Protein AF-A0A838UU01-F1 (afdb_monomer_lite)

Structure (mmCIF, N/CA/C/O backbone):
data_AF-A0A838UU01-F1
#
_entry.id   AF-A0A838UU01-F1
#
loop_
_atom_site.group_PDB
_atom_site.id
_atom_site.type_symbol
_atom_site.label_atom_id
_atom_site.label_alt_id
_atom_site.label_comp_id
_atom_site.label_asym_id
_atom_site.label_entity_id
_atom_site.label_seq_id
_atom_site.pdbx_PDB_ins_code
_atom_site.Cartn_x
_atom_site.Cartn_y
_atom_site.Cartn_z
_atom_site.occupancy
_atom_site.B_iso_or_equiv
_atom_site.auth_seq_id
_atom_site.auth_comp_id
_atom_site.auth_asym_id
_atom_site.auth_atom_id
_atom_site.pdbx_PDB_model_num
ATOM 1 N N . MET A 1 1 ? 5.032 12.481 -23.067 1.00 37.09 1 MET A N 1
ATOM 2 C CA . MET A 1 1 ? 4.346 11.188 -22.897 1.00 37.09 1 MET A CA 1
ATOM 3 C C . MET A 1 1 ? 4.390 10.869 -21.422 1.00 37.09 1 MET A C 1
ATOM 5 O O . MET A 1 1 ? 5.479 10.794 -20.872 1.00 37.09 1 MET A O 1
ATOM 9 N N . ASP A 1 2 ? 3.233 10.834 -20.772 1.00 38.28 2 ASP A N 1
ATOM 10 C CA . ASP A 1 2 ? 3.115 10.474 -19.360 1.00 38.28 2 ASP A CA 1
ATOM 11 C C . ASP A 1 2 ? 3.131 8.938 -19.258 1.00 38.28 2 ASP A C 1
ATOM 13 O O . ASP A 1 2 ? 2.092 8.289 -19.289 1.00 38.28 2 ASP A O 1
ATOM 17 N N . GLU A 1 3 ? 4.331 8.346 -19.239 1.00 42.81 3 GLU A N 1
ATOM 18 C CA . GLU A 1 3 ? 4.592 6.890 -19.178 1.00 42.81 3 GLU A CA 1
ATOM 19 C C . GLU A 1 3 ? 4.202 6.245 -17.830 1.00 42.81 3 GLU A C 1
ATOM 21 O O . GLU A 1 3 ? 4.681 5.170 -17.479 1.00 42.81 3 GLU A O 1
ATOM 26 N N . THR A 1 4 ? 3.371 6.894 -17.015 1.00 52.62 4 THR A N 1
ATOM 27 C CA . THR A 1 4 ? 3.077 6.420 -15.655 1.00 52.62 4 THR A CA 1
ATOM 28 C C . THR A 1 4 ? 1.813 5.568 -15.537 1.00 52.62 4 THR A C 1
ATOM 30 O O . THR A 1 4 ? 1.623 4.945 -14.494 1.00 52.62 4 THR A O 1
ATOM 33 N N . HIS A 1 5 ? 0.975 5.497 -16.579 1.00 47.62 5 HIS A N 1
ATOM 34 C CA . HIS A 1 5 ? -0.333 4.828 -16.508 1.00 47.62 5 HIS A CA 1
ATOM 35 C C . HIS A 1 5 ? -0.350 3.358 -16.972 1.00 47.62 5 HIS A C 1
ATOM 37 O O . HIS A 1 5 ? -1.234 2.627 -16.540 1.00 47.62 5 HIS A O 1
ATOM 43 N N . ASP A 1 6 ? 0.645 2.897 -17.741 1.00 57.03 6 ASP A N 1
ATOM 44 C CA . ASP A 1 6 ? 0.684 1.531 -18.304 1.00 57.03 6 ASP A CA 1
ATOM 45 C C . ASP A 1 6 ? 1.889 0.705 -17.818 1.00 57.03 6 ASP A C 1
ATOM 47 O O . ASP A 1 6 ? 2.398 -0.156 -18.533 1.00 57.03 6 ASP A O 1
ATOM 51 N N . ASP A 1 7 ? 2.380 0.942 -16.598 1.00 74.62 7 ASP A N 1
ATOM 52 C CA . ASP A 1 7 ? 3.367 0.034 -16.008 1.00 74.62 7 ASP A CA 1
ATOM 53 C C . ASP A 1 7 ? 2.644 -1.197 -15.413 1.00 74.62 7 ASP A C 1
ATOM 55 O O . ASP A 1 7 ? 2.033 -1.092 -14.343 1.00 74.62 7 ASP A O 1
ATOM 59 N N . PRO A 1 8 ? 2.716 -2.393 -16.033 1.00 80.94 8 PRO A N 1
ATOM 60 C CA . PRO A 1 8 ? 2.038 -3.587 -15.522 1.00 80.94 8 PRO A CA 1
ATOM 61 C C . PRO A 1 8 ? 2.523 -3.983 -14.120 1.00 80.94 8 PRO A C 1
ATOM 63 O O . PRO A 1 8 ? 1.798 -4.629 -13.359 1.00 80.94 8 PRO A O 1
ATOM 66 N N . THR A 1 9 ? 3.735 -3.573 -13.737 1.00 86.62 9 THR A N 1
ATOM 67 C CA . THR A 1 9 ? 4.258 -3.820 -12.395 1.00 86.62 9 THR A CA 1
ATOM 68 C C . THR A 1 9 ? 3.601 -2.922 -11.349 1.00 86.62 9 THR A C 1
ATOM 70 O O . THR A 1 9 ? 3.427 -3.363 -10.213 1.00 86.62 9 THR A O 1
ATOM 73 N N . TYR A 1 10 ? 3.148 -1.718 -11.722 1.00 90.00 10 TYR A N 1
ATOM 74 C CA . TYR A 1 10 ? 2.362 -0.849 -10.844 1.00 90.00 10 TYR A CA 1
ATOM 75 C C . TYR A 1 10 ? 1.056 -1.523 -10.436 1.00 90.00 10 TYR A C 1
ATOM 77 O O . TYR A 1 10 ? 0.797 -1.687 -9.240 1.00 90.00 10 TYR A O 1
ATOM 85 N N . GLN A 1 11 ? 0.266 -1.967 -11.418 1.00 90.88 11 GLN A N 1
ATOM 86 C CA . GLN A 1 11 ? -1.035 -2.578 -11.153 1.00 90.88 11 GL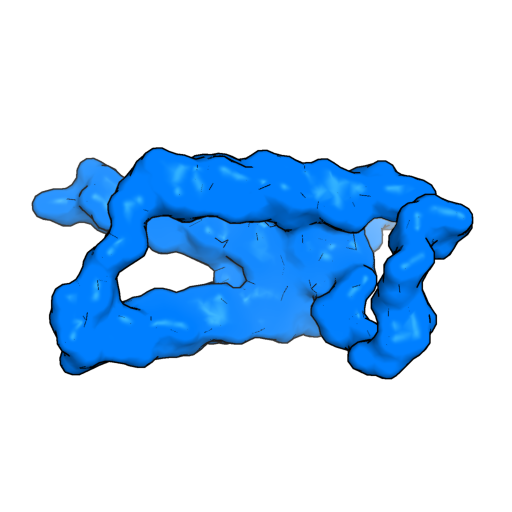N A CA 1
ATOM 87 C C . GLN A 1 11 ? -0.880 -3.842 -10.301 1.00 90.88 11 GLN A C 1
ATOM 89 O O . GLN A 1 11 ? -1.561 -4.012 -9.291 1.00 90.88 11 GLN A O 1
ATOM 94 N N . ALA A 1 12 ? 0.102 -4.682 -10.631 1.00 90.62 12 ALA A N 1
ATOM 95 C CA . ALA A 1 12 ? 0.360 -5.901 -9.879 1.00 90.62 12 ALA A CA 1
ATOM 96 C C . ALA A 1 12 ? 0.796 -5.620 -8.419 1.00 90.62 12 ALA A C 1
ATOM 98 O O . ALA A 1 12 ? 0.407 -6.350 -7.497 1.00 90.62 12 ALA A O 1
ATOM 99 N N . GLY A 1 13 ? 1.547 -4.536 -8.180 1.00 90.75 13 GLY A N 1
ATOM 100 C CA . GLY A 1 13 ? 1.923 -4.087 -6.837 1.00 90.75 13 GLY A CA 1
ATOM 101 C C . GLY A 1 13 ? 0.727 -3.566 -6.037 1.00 90.75 13 GLY A C 1
ATOM 102 O O . GLY A 1 13 ? 0.578 -3.893 -4.854 1.00 90.75 13 GLY A O 1
ATOM 103 N N . TYR A 1 14 ? -0.153 -2.806 -6.691 1.00 94.00 14 TYR A N 1
ATOM 104 C CA . TYR A 1 14 ? -1.399 -2.309 -6.108 1.00 94.00 14 TYR A CA 1
ATOM 105 C C . TYR A 1 14 ? -2.320 -3.463 -5.683 1.00 94.00 14 TYR A C 1
ATOM 107 O O . TYR A 1 14 ? -2.680 -3.576 -4.505 1.00 94.00 14 TYR A O 1
ATOM 115 N N . ASP A 1 15 ? -2.624 -4.375 -6.610 1.00 93.62 15 ASP A N 1
ATOM 116 C CA . ASP A 1 15 ? -3.534 -5.504 -6.385 1.00 93.62 15 ASP A CA 1
ATOM 117 C C . ASP A 1 15 ? -3.034 -6.432 -5.279 1.00 93.62 15 ASP A C 1
ATOM 119 O O . ASP A 1 15 ? -3.810 -6.921 -4.452 1.00 93.62 15 ASP A O 1
ATOM 123 N N . THR A 1 16 ? -1.716 -6.631 -5.205 1.00 92.62 16 THR A N 1
ATOM 124 C CA . THR A 1 16 ? -1.096 -7.438 -4.152 1.00 92.62 16 THR A CA 1
ATOM 125 C C . THR A 1 16 ? -1.400 -6.880 -2.763 1.00 92.62 16 THR A C 1
ATOM 127 O O . THR A 1 16 ? -1.820 -7.634 -1.882 1.00 92.62 16 THR A O 1
ATOM 130 N N . MET A 1 17 ? -1.232 -5.571 -2.554 1.00 93.25 17 MET A N 1
ATOM 131 C CA . MET A 1 17 ? -1.483 -4.951 -1.249 1.00 93.25 17 MET A CA 1
ATOM 132 C C . MET A 1 17 ? -2.970 -4.927 -0.900 1.00 93.25 17 MET A C 1
ATOM 134 O O . MET A 1 17 ? -3.324 -5.217 0.243 1.00 93.25 17 MET A O 1
ATOM 138 N N . MET A 1 18 ? -3.842 -4.659 -1.875 1.00 94.31 18 MET A N 1
ATOM 139 C CA . MET A 1 18 ? -5.291 -4.697 -1.666 1.00 94.31 18 MET A CA 1
ATOM 140 C C . MET A 1 18 ? -5.773 -6.102 -1.286 1.00 94.31 18 MET A C 1
ATOM 142 O O . MET A 1 18 ? -6.551 -6.254 -0.343 1.00 94.31 18 MET A O 1
ATOM 146 N N . ARG A 1 19 ? -5.258 -7.148 -1.947 1.00 94.31 19 ARG A N 1
ATOM 147 C CA . ARG A 1 19 ? -5.579 -8.545 -1.619 1.00 94.31 19 ARG A CA 1
ATOM 148 C C . ARG A 1 19 ? -5.096 -8.937 -0.223 1.00 94.31 19 ARG A C 1
ATOM 150 O O . ARG A 1 19 ? -5.840 -9.579 0.517 1.00 94.31 19 ARG A O 1
ATOM 157 N N . LEU A 1 20 ? -3.874 -8.548 0.149 1.00 91.00 20 LEU A N 1
ATOM 158 C CA . LEU A 1 20 ? -3.334 -8.800 1.489 1.00 91.00 20 LEU A CA 1
ATOM 159 C C . LEU A 1 20 ? -4.151 -8.088 2.569 1.00 91.00 20 LEU A C 1
ATOM 161 O O . LEU A 1 20 ? -4.437 -8.684 3.605 1.00 91.00 20 LEU A O 1
ATOM 165 N N . HIS A 1 21 ? -4.568 -6.847 2.320 1.00 92.62 21 HIS A N 1
ATOM 166 C CA . HIS A 1 21 ? -5.420 -6.109 3.246 1.00 92.62 21 HIS A CA 1
ATOM 167 C C . HIS A 1 21 ? -6.800 -6.760 3.396 1.00 92.62 21 HIS A C 1
ATOM 169 O O . HIS A 1 21 ? -7.265 -6.946 4.516 1.00 92.62 21 HIS A O 1
ATOM 175 N N . ALA A 1 22 ? -7.424 -7.191 2.297 1.00 92.62 22 ALA A N 1
ATOM 176 C CA . ALA A 1 22 ? -8.695 -7.908 2.349 1.00 92.62 22 ALA A CA 1
ATOM 177 C C . ALA A 1 22 ? -8.595 -9.230 3.139 1.00 92.62 22 ALA A C 1
ATOM 179 O O . ALA A 1 22 ? -9.490 -9.555 3.918 1.00 92.62 22 ALA A O 1
ATOM 180 N N . GLU A 1 23 ? -7.506 -9.989 2.975 1.00 94.06 23 GLU A N 1
ATOM 181 C CA . GLU A 1 23 ? -7.232 -11.183 3.791 1.00 94.06 23 GLU A CA 1
ATOM 182 C C . GLU A 1 23 ? -7.018 -10.822 5.268 1.00 94.06 23 GLU A C 1
ATOM 184 O O . GLU A 1 23 ? -7.581 -11.482 6.139 1.00 94.06 23 GLU A O 1
ATOM 189 N N . ALA A 1 24 ? -6.257 -9.763 5.563 1.00 90.44 24 ALA A N 1
ATOM 190 C CA . ALA A 1 24 ? -6.028 -9.298 6.930 1.00 90.44 24 ALA A CA 1
ATOM 191 C C . ALA A 1 24 ? -7.347 -8.930 7.625 1.00 90.44 24 ALA A C 1
ATOM 193 O O . ALA A 1 24 ? -7.607 -9.409 8.727 1.00 90.44 24 ALA A O 1
ATOM 194 N N . LEU A 1 25 ? -8.224 -8.183 6.946 1.00 90.69 25 LEU A N 1
ATOM 195 C CA . LEU A 1 25 ? -9.555 -7.851 7.456 1.00 90.69 25 LEU A CA 1
ATOM 196 C C . LEU A 1 25 ? -10.401 -9.102 7.715 1.00 90.69 25 LEU A C 1
ATOM 198 O O . LEU A 1 25 ? -11.017 -9.202 8.775 1.00 90.69 25 LEU A O 1
ATOM 202 N N . ARG A 1 26 ? -10.388 -10.089 6.804 1.00 94.38 26 ARG A N 1
ATOM 203 C CA . ARG A 1 26 ? -11.086 -11.374 7.009 1.00 94.38 26 ARG A CA 1
ATOM 204 C C . ARG A 1 26 ? -10.581 -12.141 8.232 1.00 94.38 26 ARG A C 1
ATOM 206 O O . ARG A 1 26 ? -11.356 -12.860 8.851 1.00 94.38 26 ARG A O 1
ATOM 213 N N . ARG A 1 27 ? -9.306 -11.981 8.595 1.00 94.19 27 ARG A N 1
ATOM 214 C CA . ARG A 1 27 ? -8.700 -12.575 9.800 1.00 94.19 27 ARG A CA 1
ATOM 215 C C . ARG A 1 27 ? -8.855 -11.717 11.058 1.00 94.19 27 ARG A C 1
ATOM 217 O O . ARG A 1 27 ? -8.349 -12.098 12.109 1.00 94.19 27 ARG A O 1
ATOM 224 N N . GLY A 1 28 ? -9.509 -10.557 10.965 1.00 93.38 28 GLY A N 1
ATOM 225 C CA . GLY A 1 28 ? -9.607 -9.596 12.065 1.00 93.38 28 GLY A CA 1
ATOM 226 C C . GLY A 1 28 ? -8.285 -8.892 12.392 1.00 93.38 28 GLY A C 1
ATOM 227 O O . GLY A 1 28 ? -8.162 -8.262 13.440 1.00 93.38 28 GLY A O 1
ATOM 228 N N . TRP A 1 29 ? -7.283 -8.986 11.517 1.00 91.19 29 TRP A N 1
ATOM 229 C CA . TRP A 1 29 ? -6.009 -8.301 11.687 1.00 91.19 29 TRP A CA 1
ATOM 230 C C . TRP A 1 29 ? -6.139 -6.848 11.249 1.00 91.19 29 TRP A C 1
ATOM 232 O O . TRP A 1 29 ? -6.569 -6.555 10.133 1.00 91.19 29 TRP A O 1
ATOM 242 N N . ARG A 1 30 ? -5.715 -5.931 12.119 1.00 86.56 30 ARG A N 1
ATOM 243 C CA . ARG A 1 30 ? -5.612 -4.508 11.798 1.00 86.56 30 ARG A CA 1
ATOM 244 C C . ARG A 1 30 ? -4.161 -4.072 11.827 1.00 86.56 30 ARG A C 1
ATOM 246 O O . ARG A 1 30 ? -3.429 -4.384 12.765 1.00 86.56 30 ARG A O 1
ATOM 253 N N . VAL A 1 31 ? -3.750 -3.345 10.794 1.00 84.44 31 VAL A N 1
ATOM 254 C CA . VAL A 1 31 ? -2.413 -2.757 10.738 1.00 84.44 31 VAL A CA 1
ATOM 255 C C . VAL A 1 31 ? -2.499 -1.349 11.322 1.00 84.44 31 VAL A C 1
ATOM 257 O O . VAL A 1 31 ? -3.341 -0.571 10.887 1.00 84.44 31 VAL A O 1
ATOM 260 N N . PRO A 1 32 ? -1.646 -0.975 12.289 1.00 88.94 32 PRO A N 1
ATOM 261 C CA . PRO A 1 32 ? -1.670 0.374 12.836 1.00 88.94 32 PRO A CA 1
ATOM 262 C C . PRO A 1 32 ? -1.416 1.433 11.746 1.00 88.94 32 PRO A C 1
ATOM 264 O O . PRO A 1 32 ? -0.445 1.292 10.992 1.00 88.94 32 PRO A O 1
ATOM 267 N N . PRO A 1 33 ? -2.166 2.552 11.715 1.00 89.50 33 PRO A N 1
ATOM 268 C CA . PRO A 1 33 ? -1.980 3.626 10.731 1.00 89.50 33 PRO A CA 1
ATOM 269 C C . PRO A 1 33 ? -0.538 4.146 10.630 1.00 89.50 33 PRO A C 1
ATOM 271 O O . PRO A 1 33 ? -0.038 4.435 9.544 1.00 89.50 33 PRO A O 1
ATOM 274 N N . ARG A 1 34 ? 0.178 4.210 11.762 1.00 90.69 34 ARG A N 1
ATOM 275 C CA . ARG A 1 34 ? 1.598 4.603 11.811 1.00 90.69 34 ARG A CA 1
ATOM 276 C C . ARG A 1 34 ? 2.503 3.627 11.056 1.00 90.69 34 ARG A C 1
ATOM 278 O O . ARG A 1 34 ? 3.463 4.056 10.422 1.00 90.69 34 ARG A O 1
ATOM 285 N N . ARG A 1 35 ? 2.203 2.327 11.115 1.00 89.75 35 ARG A N 1
ATOM 286 C CA . ARG A 1 35 ? 2.965 1.297 10.402 1.00 89.75 35 ARG A CA 1
ATOM 287 C C . ARG A 1 35 ? 2.724 1.390 8.898 1.00 89.75 35 ARG A C 1
ATOM 289 O O . ARG A 1 35 ? 3.679 1.286 8.138 1.00 89.75 35 ARG A O 1
ATOM 296 N N . ILE A 1 36 ? 1.484 1.670 8.491 1.00 89.81 36 ILE A N 1
ATOM 297 C CA . ILE A 1 36 ? 1.128 1.933 7.089 1.00 89.81 36 ILE A CA 1
ATOM 298 C C . ILE A 1 36 ? 1.889 3.156 6.558 1.00 89.81 36 ILE A C 1
ATOM 300 O O . ILE A 1 36 ? 2.499 3.083 5.496 1.00 89.81 36 ILE A O 1
ATOM 304 N N . ALA A 1 37 ? 1.921 4.256 7.317 1.00 89.81 37 ALA A N 1
ATOM 305 C CA . ALA A 1 37 ? 2.656 5.462 6.932 1.00 89.81 37 ALA A CA 1
ATOM 306 C C . ALA A 1 37 ? 4.167 5.212 6.774 1.00 89.81 37 ALA A C 1
ATOM 308 O O . ALA A 1 37 ? 4.768 5.667 5.805 1.00 89.81 37 ALA A O 1
ATOM 309 N N . GLN A 1 38 ? 4.776 4.457 7.694 1.00 90.44 38 GLN A N 1
ATOM 310 C CA . GLN A 1 38 ? 6.196 4.106 7.609 1.00 90.44 38 GLN A CA 1
ATOM 311 C C . GLN A 1 38 ? 6.510 3.262 6.363 1.00 90.44 38 GLN A C 1
ATOM 313 O O . GLN A 1 38 ? 7.515 3.502 5.700 1.00 90.44 38 GLN A O 1
ATOM 318 N N . GLU A 1 39 ? 5.645 2.301 6.033 1.00 89.38 39 GLU A N 1
ATOM 319 C CA . GLU A 1 39 ? 5.807 1.460 4.845 1.00 89.38 39 GLU A CA 1
ATOM 320 C C . GLU A 1 39 ? 5.654 2.274 3.550 1.00 89.38 39 GLU A C 1
ATOM 322 O O . GLU A 1 39 ? 6.426 2.076 2.619 1.00 89.38 39 GLU A O 1
ATOM 327 N N . ILE A 1 40 ? 4.723 3.238 3.494 1.00 90.19 40 ILE A N 1
ATOM 328 C CA . ILE A 1 40 ? 4.586 4.148 2.341 1.00 90.19 40 ILE A CA 1
ATOM 329 C C . ILE A 1 40 ? 5.899 4.897 2.083 1.00 90.19 40 ILE A C 1
ATOM 331 O O . ILE A 1 40 ? 6.379 4.896 0.952 1.00 90.19 40 ILE A O 1
ATOM 335 N N . LEU A 1 41 ? 6.505 5.478 3.124 1.00 90.19 41 LEU A N 1
ATOM 336 C CA . LEU A 1 41 ? 7.773 6.208 2.997 1.00 90.19 41 LEU A CA 1
ATOM 337 C C . LEU A 1 41 ? 8.908 5.306 2.497 1.00 90.19 41 LEU A C 1
ATOM 339 O O . LEU A 1 41 ? 9.705 5.714 1.654 1.00 90.19 41 LEU A O 1
ATOM 343 N N . TRP A 1 42 ? 8.974 4.068 2.996 1.00 89.25 42 TRP A N 1
ATOM 344 C CA . TRP A 1 42 ? 9.968 3.099 2.540 1.00 89.25 42 TRP A CA 1
ATOM 345 C C . TRP A 1 42 ? 9.779 2.751 1.057 1.00 89.25 42 TRP A C 1
ATOM 347 O O . TRP A 1 42 ? 10.739 2.787 0.292 1.00 89.25 42 TRP A O 1
ATOM 357 N N . LEU A 1 43 ? 8.540 2.497 0.629 1.00 86.88 43 LEU A N 1
ATOM 358 C CA . LEU A 1 43 ? 8.219 2.166 -0.762 1.00 86.88 43 LEU A CA 1
ATOM 359 C C . LEU A 1 43 ? 8.511 3.324 -1.723 1.00 86.88 43 LEU A C 1
ATOM 361 O O . LEU A 1 43 ? 9.041 3.099 -2.808 1.00 86.88 43 LEU A O 1
ATOM 365 N N . GLU A 1 44 ? 8.201 4.560 -1.338 1.00 87.88 44 GLU A N 1
ATOM 366 C CA . GLU A 1 44 ? 8.532 5.753 -2.126 1.00 87.88 44 GLU A CA 1
ATOM 367 C C . GLU A 1 44 ? 10.047 5.935 -2.284 1.00 87.88 44 GLU A C 1
ATOM 369 O O . GLU A 1 44 ? 10.531 6.258 -3.374 1.00 87.88 44 GLU A O 1
ATOM 374 N N . HIS A 1 45 ? 10.803 5.678 -1.213 1.00 85.88 45 HIS A N 1
ATOM 375 C CA . HIS A 1 45 ? 12.259 5.697 -1.257 1.00 85.88 45 HIS A CA 1
ATOM 376 C C . HIS A 1 45 ? 12.802 4.611 -2.197 1.00 85.88 45 HIS A C 1
ATOM 378 O O . HIS A 1 45 ? 13.610 4.910 -3.075 1.00 85.88 45 HIS A O 1
ATOM 384 N N . SER A 1 46 ? 12.309 3.374 -2.084 1.00 84.38 46 SER A N 1
ATOM 385 C CA . SER A 1 46 ? 12.694 2.261 -2.963 1.00 84.38 46 SER A CA 1
ATOM 386 C C . SER A 1 46 ? 12.328 2.505 -4.428 1.00 84.38 46 SER A C 1
ATOM 388 O O . SER A 1 46 ? 13.095 2.139 -5.314 1.00 84.38 46 SER A O 1
ATOM 390 N N . ALA A 1 47 ? 11.205 3.175 -4.699 1.00 84.50 47 ALA A N 1
ATOM 391 C CA . ALA A 1 47 ? 10.809 3.573 -6.049 1.00 84.50 47 ALA A CA 1
ATOM 392 C C . ALA A 1 47 ? 11.708 4.657 -6.667 1.00 84.50 47 ALA A C 1
ATOM 394 O O . ALA A 1 47 ? 11.687 4.848 -7.882 1.00 84.50 47 ALA A O 1
ATOM 395 N N . SER A 1 48 ? 12.453 5.388 -5.836 1.00 81.38 48 SER A N 1
ATOM 396 C CA . SER A 1 48 ? 13.328 6.492 -6.250 1.00 81.38 48 SER A CA 1
ATOM 397 C C . SER A 1 48 ? 14.810 6.103 -6.240 1.00 81.38 48 SER A C 1
ATOM 399 O O . SER A 1 48 ? 15.660 6.899 -6.642 1.00 81.38 48 SER A O 1
ATOM 401 N N . ALA A 1 49 ? 15.140 4.896 -5.772 1.00 73.31 49 ALA A N 1
ATOM 402 C CA . ALA A 1 49 ? 16.512 4.423 -5.700 1.00 73.31 49 ALA A CA 1
ATOM 403 C C . ALA A 1 49 ? 17.081 4.196 -7.118 1.00 73.31 49 ALA A C 1
ATOM 405 O O . ALA A 1 49 ? 16.447 3.518 -7.931 1.00 73.31 49 ALA A O 1
ATOM 406 N N . PRO A 1 50 ? 18.282 4.720 -7.433 1.00 58.91 50 PRO A N 1
ATOM 407 C CA . PRO A 1 50 ? 18.934 4.426 -8.698 1.00 58.91 50 PRO A CA 1
ATOM 408 C C . PRO A 1 50 ? 19.236 2.927 -8.792 1.00 58.91 50 PRO A C 1
ATOM 410 O O . PRO A 1 50 ? 19.765 2.339 -7.845 1.00 58.91 50 PRO A O 1
ATOM 413 N N . ALA A 1 51 ? 18.970 2.334 -9.959 1.00 53.31 51 ALA A N 1
ATOM 414 C CA . ALA A 1 51 ? 19.101 0.897 -10.233 1.00 53.31 51 ALA A CA 1
ATOM 415 C C . ALA A 1 51 ? 20.482 0.283 -9.891 1.00 53.31 51 ALA A C 1
ATOM 417 O O . ALA A 1 51 ? 20.606 -0.932 -9.805 1.00 53.31 51 ALA A O 1
ATOM 418 N N . GLY A 1 52 ? 21.517 1.104 -9.663 1.00 46.41 52 GLY A N 1
ATOM 419 C CA . GLY A 1 52 ? 22.877 0.674 -9.319 1.00 46.41 52 GLY A CA 1
ATOM 420 C C . GLY A 1 52 ? 23.194 0.505 -7.824 1.00 46.41 52 GLY A C 1
ATOM 421 O O . GLY A 1 52 ? 24.301 0.081 -7.508 1.00 46.41 52 GLY A O 1
ATOM 422 N N . LYS A 1 53 ? 22.286 0.836 -6.891 1.00 46.66 53 LYS A N 1
ATOM 423 C CA . LYS A 1 53 ? 22.514 0.668 -5.432 1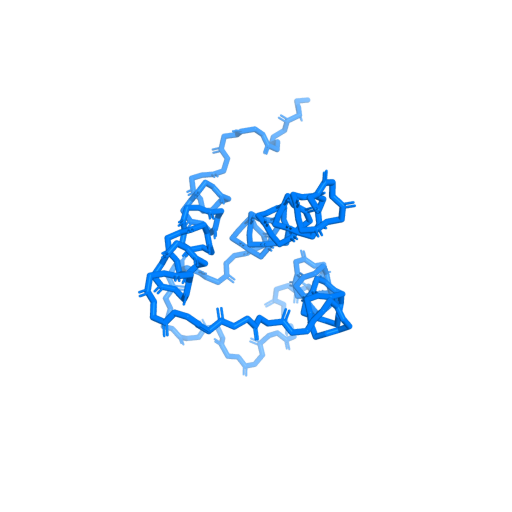.00 46.66 53 LYS A CA 1
ATOM 424 C C . LYS A 1 53 ? 21.614 -0.366 -4.758 1.00 46.66 53 LYS A C 1
ATOM 426 O O . LYS A 1 53 ? 21.743 -0.597 -3.556 1.00 46.66 53 LYS A O 1
ATOM 431 N N . THR A 1 54 ? 20.735 -1.019 -5.508 1.00 48.75 54 THR A N 1
ATOM 432 C CA . THR A 1 54 ? 19.878 -2.072 -4.965 1.00 48.75 54 THR A CA 1
ATOM 433 C C . THR A 1 54 ? 20.659 -3.380 -4.984 1.00 48.75 54 THR A C 1
ATOM 435 O O . THR A 1 54 ? 20.559 -4.176 -5.914 1.00 48.75 54 THR A O 1
ATOM 438 N N . LEU A 1 55 ? 21.487 -3.587 -3.959 1.00 42.66 55 LEU A N 1
ATOM 439 C CA . LEU A 1 55 ? 22.225 -4.828 -3.703 1.00 42.66 55 LEU A CA 1
ATOM 440 C C . LEU A 1 55 ? 21.237 -5.928 -3.260 1.00 42.66 55 LEU A C 1
ATOM 442 O O . LEU A 1 55 ? 21.234 -6.350 -2.114 1.00 42.66 55 LEU A O 1
ATOM 446 N N . ALA A 1 56 ? 20.311 -6.278 -4.157 1.00 45.75 56 ALA A N 1
ATOM 447 C CA . ALA A 1 56 ? 19.299 -7.335 -4.051 1.00 45.75 56 ALA A CA 1
ATOM 448 C C . ALA A 1 56 ? 18.516 -7.515 -5.375 1.00 45.75 56 ALA A C 1
ATOM 450 O O . ALA A 1 56 ? 17.390 -8.000 -5.367 1.00 45.75 56 ALA A O 1
ATOM 451 N N . MET A 1 57 ? 19.057 -7.091 -6.526 1.00 46.69 57 MET A N 1
ATOM 452 C CA . MET A 1 57 ? 18.362 -7.168 -7.825 1.00 46.69 57 MET A CA 1
ATOM 453 C C . MET A 1 57 ? 18.555 -8.520 -8.535 1.00 46.69 57 MET A C 1
ATOM 455 O O . MET A 1 57 ? 18.558 -8.598 -9.761 1.00 46.69 57 MET A O 1
ATOM 459 N N . LEU A 1 58 ? 18.725 -9.591 -7.759 1.00 44.06 58 LEU A N 1
ATOM 460 C CA . LEU A 1 58 ? 18.661 -10.965 -8.238 1.00 44.06 58 LEU A CA 1
ATOM 461 C C . LEU A 1 58 ? 17.346 -11.554 -7.720 1.00 44.06 58 LEU A C 1
ATOM 463 O O . LEU A 1 58 ? 17.105 -11.578 -6.520 1.00 44.06 58 LEU A O 1
ATOM 467 N N . GLU A 1 59 ? 16.516 -12.012 -8.659 1.00 41.09 59 GLU A N 1
ATOM 468 C CA . GLU A 1 59 ? 15.313 -12.829 -8.440 1.00 41.09 59 GLU A CA 1
ATOM 469 C C . GLU A 1 59 ? 14.012 -12.102 -8.056 1.00 41.09 59 GLU A C 1
ATOM 471 O O . GLU A 1 59 ? 13.429 -12.324 -6.998 1.00 41.09 59 GLU A O 1
ATOM 476 N N . ARG A 1 60 ? 13.481 -11.284 -8.975 1.00 50.50 60 ARG A N 1
ATOM 477 C CA . ARG A 1 60 ? 12.082 -11.345 -9.473 1.00 50.50 60 ARG A CA 1
ATOM 478 C C . ARG A 1 60 ? 11.749 -10.056 -10.236 1.00 50.50 60 ARG A C 1
ATOM 480 O O . ARG A 1 60 ? 12.013 -8.975 -9.716 1.00 50.50 60 ARG A O 1
ATOM 487 N N . PRO A 1 61 ? 11.050 -10.122 -11.383 1.00 51.97 61 PRO A N 1
ATOM 488 C CA . PRO A 1 61 ? 10.543 -8.939 -12.101 1.00 51.97 61 PRO A CA 1
ATOM 489 C C . PRO A 1 61 ? 9.517 -8.094 -11.304 1.00 51.97 61 PRO A C 1
ATOM 491 O O . PRO A 1 61 ? 8.955 -7.140 -11.827 1.00 51.97 61 PRO A O 1
ATOM 494 N N . LEU A 1 62 ? 9.271 -8.431 -10.033 1.00 56.69 62 LEU A N 1
ATOM 495 C CA . LEU A 1 62 ? 8.283 -7.834 -9.135 1.00 56.69 62 LEU A CA 1
ATOM 496 C C . LEU A 1 62 ? 8.858 -6.720 -8.242 1.00 56.69 62 LEU A C 1
ATOM 498 O O . LEU A 1 62 ? 8.160 -6.271 -7.351 1.00 56.69 62 LEU A O 1
ATOM 502 N N . TYR A 1 63 ? 10.111 -6.290 -8.403 1.00 69.25 63 TYR A N 1
ATOM 503 C CA . TYR A 1 63 ? 10.729 -5.253 -7.553 1.00 69.25 63 TYR A CA 1
ATOM 504 C C . TYR A 1 63 ? 11.192 -4.036 -8.366 1.00 69.25 63 TYR A C 1
ATOM 506 O O . TYR A 1 63 ? 12.289 -3.515 -8.175 1.00 69.25 63 TYR A O 1
ATOM 514 N N . SER A 1 64 ? 10.349 -3.599 -9.301 1.00 80.69 64 SER A N 1
ATOM 515 C CA . SER A 1 64 ? 10.553 -2.394 -10.107 1.00 80.69 64 SER A CA 1
ATOM 51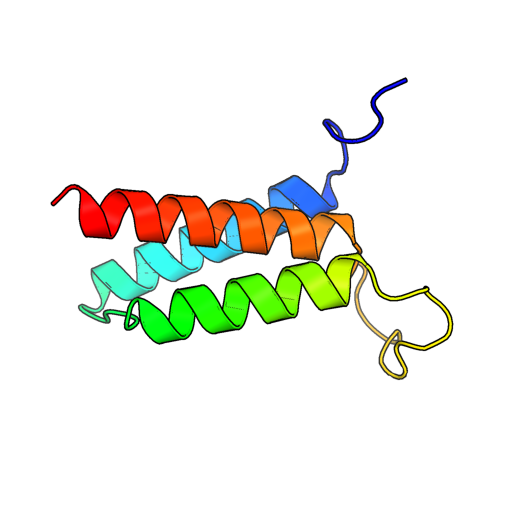6 C C . SER A 1 64 ? 10.103 -1.122 -9.365 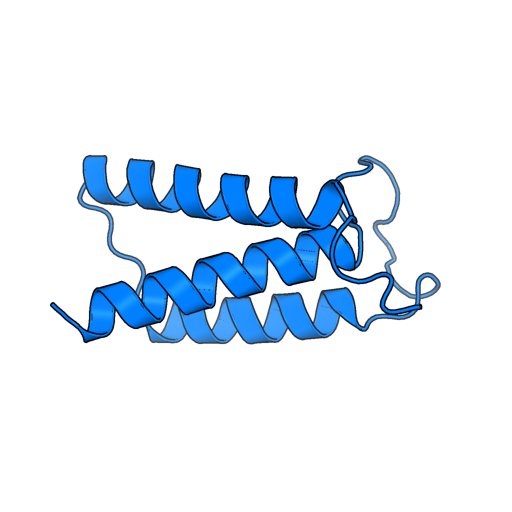1.00 80.69 64 SER A C 1
ATOM 518 O O . SER A 1 64 ? 9.302 -1.187 -8.423 1.00 80.69 64 SER A O 1
ATOM 520 N N . PRO A 1 65 ? 10.532 0.066 -9.827 1.00 86.88 65 PRO A N 1
ATOM 521 C CA . PRO A 1 65 ? 9.969 1.335 -9.374 1.00 86.88 65 PRO A CA 1
ATOM 522 C C . PRO A 1 65 ? 8.437 1.402 -9.476 1.00 86.88 65 PRO A C 1
ATOM 524 O O . PRO A 1 65 ? 7.788 1.868 -8.538 1.00 86.88 65 PRO A O 1
ATOM 527 N N . GLY A 1 66 ? 7.851 0.895 -10.568 1.00 88.12 66 GLY A N 1
ATOM 528 C CA . GLY A 1 66 ? 6.400 0.817 -10.755 1.00 88.12 66 GLY A CA 1
ATOM 529 C C . GLY A 1 66 ? 5.709 -0.006 -9.678 1.00 88.12 66 GLY A C 1
ATOM 530 O O . GLY A 1 66 ? 4.776 0.477 -9.039 1.00 88.12 66 GLY A O 1
ATOM 531 N N . TRP A 1 67 ? 6.228 -1.198 -9.383 1.00 88.12 67 TRP A N 1
ATOM 532 C CA . TRP A 1 67 ? 5.707 -2.060 -8.325 1.00 88.12 67 TRP A CA 1
ATOM 533 C C . TRP A 1 67 ? 5.693 -1.381 -6.957 1.00 88.12 67 TRP A C 1
ATOM 535 O O . TRP A 1 67 ? 4.678 -1.408 -6.254 1.00 88.12 67 TRP A O 1
ATOM 545 N N . TYR A 1 68 ? 6.793 -0.726 -6.577 1.00 89.31 68 TYR A N 1
ATOM 546 C CA . TYR A 1 68 ? 6.864 0.008 -5.313 1.00 89.31 68 TYR A CA 1
ATOM 547 C C . TYR A 1 68 ? 5.851 1.161 -5.261 1.00 89.31 68 TYR A C 1
ATOM 549 O O . TYR A 1 68 ? 5.163 1.326 -4.248 1.00 89.31 68 TYR A O 1
ATOM 557 N N . ARG A 1 69 ? 5.686 1.910 -6.361 1.00 90.56 69 ARG A N 1
ATOM 558 C CA . ARG A 1 69 ? 4.670 2.972 -6.471 1.00 90.56 69 ARG A CA 1
ATOM 559 C C . ARG A 1 69 ? 3.249 2.424 -6.346 1.00 90.56 69 ARG A C 1
ATOM 561 O O . ARG A 1 69 ? 2.447 3.013 -5.620 1.00 90.56 69 ARG A O 1
ATOM 568 N N . GLY A 1 70 ? 2.952 1.294 -6.988 1.00 92.88 70 GLY A N 1
ATOM 569 C CA . GLY A 1 70 ? 1.654 0.621 -6.910 1.00 92.88 70 GLY A CA 1
ATOM 570 C C . GLY A 1 70 ? 1.315 0.176 -5.489 1.00 92.88 70 GLY A C 1
ATOM 571 O O . GLY A 1 70 ? 0.242 0.489 -4.967 1.00 92.88 70 GLY A O 1
ATOM 572 N N . ARG A 1 71 ? 2.276 -0.454 -4.799 1.00 93.81 71 ARG A N 1
ATOM 573 C CA . ARG A 1 71 ? 2.131 -0.821 -3.380 1.00 93.81 71 ARG A CA 1
ATOM 574 C C . ARG A 1 71 ? 1.872 0.402 -2.494 1.00 93.81 71 ARG A C 1
ATOM 576 O O . ARG A 1 71 ? 0.991 0.359 -1.636 1.00 93.81 71 ARG A O 1
ATOM 583 N N . ALA A 1 72 ? 2.606 1.498 -2.706 1.00 94.75 72 ALA A N 1
ATOM 584 C CA . ALA A 1 72 ? 2.424 2.732 -1.943 1.00 94.75 72 ALA A CA 1
ATOM 585 C C . ALA A 1 72 ? 1.041 3.359 -2.190 1.00 94.75 72 ALA A C 1
ATOM 587 O O . ALA A 1 72 ? 0.392 3.823 -1.252 1.00 94.75 72 ALA A O 1
ATOM 588 N N . ALA A 1 73 ? 0.554 3.344 -3.434 1.00 95.56 73 ALA A N 1
ATOM 589 C CA . ALA A 1 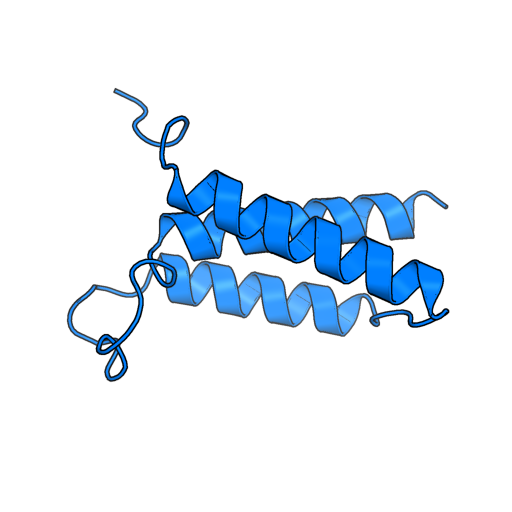73 ? -0.778 3.832 -3.782 1.00 95.56 73 ALA A CA 1
ATOM 590 C C . ALA A 1 73 ? -1.890 3.044 -3.070 1.00 95.56 73 ALA A C 1
ATOM 592 O O . ALA A 1 73 ? -2.773 3.656 -2.466 1.00 95.56 73 ALA A O 1
ATOM 593 N N . ALA A 1 74 ? -1.799 1.711 -3.050 1.00 95.56 74 ALA A N 1
ATOM 594 C CA . ALA A 1 74 ? -2.741 0.861 -2.322 1.00 95.56 74 ALA A CA 1
ATOM 595 C C . ALA A 1 74 ? -2.736 1.144 -0.811 1.00 95.56 74 ALA A C 1
ATOM 597 O O . ALA A 1 74 ? -3.792 1.262 -0.195 1.00 95.56 74 ALA A O 1
ATOM 598 N N . LEU A 1 75 ? -1.563 1.329 -0.201 1.00 94.81 75 LEU A N 1
ATOM 599 C CA . LEU A 1 75 ? -1.474 1.667 1.223 1.00 94.81 75 LEU A CA 1
ATOM 600 C C . LEU A 1 75 ? -2.085 3.036 1.558 1.00 94.81 75 LEU A C 1
ATOM 602 O O . LEU A 1 75 ? -2.734 3.173 2.595 1.00 94.81 75 LEU A O 1
ATOM 606 N N . ARG A 1 76 ? -1.930 4.043 0.686 1.00 95.38 76 ARG A N 1
ATOM 607 C CA . ARG A 1 76 ? -2.601 5.345 0.860 1.00 95.38 76 ARG A CA 1
ATOM 608 C C . ARG A 1 76 ? -4.123 5.215 0.765 1.00 95.38 76 ARG A C 1
ATOM 610 O O . ARG A 1 76 ? -4.831 5.871 1.524 1.00 95.38 76 ARG A O 1
ATOM 617 N N . GLU A 1 77 ? -4.619 4.378 -0.145 1.00 95.44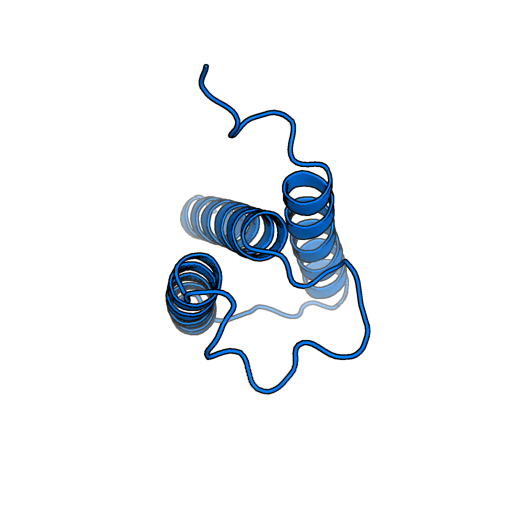 77 GLU A N 1
ATOM 618 C CA . GLU A 1 77 ? -6.049 4.068 -0.275 1.00 95.44 77 GLU A CA 1
ATOM 619 C C . GLU A 1 77 ? -6.592 3.399 0.994 1.00 95.44 77 GLU A C 1
ATOM 621 O O . GLU A 1 77 ? -7.592 3.855 1.544 1.00 95.44 77 GLU A O 1
ATOM 626 N N . ILE A 1 78 ? -5.897 2.380 1.506 1.00 92.88 78 ILE A N 1
ATOM 627 C CA . ILE A 1 78 ? -6.252 1.694 2.757 1.00 92.88 78 ILE A CA 1
ATOM 628 C C . ILE A 1 78 ? -6.317 2.688 3.918 1.00 92.88 78 ILE A C 1
ATOM 630 O O . ILE A 1 78 ? -7.321 2.751 4.623 1.00 92.88 78 ILE A O 1
ATOM 634 N N . LEU A 1 79 ? -5.289 3.526 4.074 1.00 92.00 79 LEU A N 1
ATOM 635 C CA . LEU A 1 79 ? -5.240 4.526 5.138 1.00 92.00 79 LEU A CA 1
ATOM 636 C C . LEU A 1 79 ? -6.385 5.547 5.033 1.00 92.00 79 LEU A C 1
ATOM 638 O O . LEU A 1 79 ? -6.913 5.983 6.054 1.00 92.00 79 LEU A O 1
ATOM 642 N N . ARG A 1 80 ? -6.779 5.935 3.811 1.00 91.94 80 ARG A N 1
ATOM 643 C CA . ARG A 1 80 ? -7.947 6.801 3.590 1.00 91.94 80 ARG A CA 1
ATOM 644 C C . ARG A 1 80 ? -9.246 6.111 4.002 1.00 91.94 80 ARG A C 1
ATOM 646 O O . ARG A 1 80 ? -10.050 6.741 4.680 1.00 91.94 80 ARG A O 1
ATOM 653 N N . ARG A 1 81 ? -9.431 4.836 3.647 1.00 89.50 81 ARG A N 1
ATOM 654 C CA . ARG A 1 81 ? -10.620 4.053 4.028 1.00 89.50 81 ARG A CA 1
ATOM 655 C C . ARG A 1 81 ? -10.729 3.872 5.539 1.00 89.50 81 ARG A C 1
ATOM 657 O O . ARG A 1 81 ? -11.804 4.062 6.087 1.00 89.50 81 ARG A O 1
ATOM 664 N N . GLU A 1 82 ? -9.620 3.571 6.213 1.00 85.75 82 GLU A N 1
ATOM 665 C CA . GLU A 1 82 ? -9.597 3.384 7.671 1.00 85.75 82 GLU A CA 1
ATOM 666 C C . GLU A 1 82 ? -9.816 4.678 8.467 1.00 85.75 82 GLU A C 1
ATOM 668 O O . GLU A 1 82 ? -10.193 4.607 9.628 1.00 85.75 82 GLU A O 1
ATOM 673 N N . ARG A 1 83 ? -9.577 5.854 7.873 1.00 81.00 83 ARG A N 1
ATOM 674 C CA . ARG A 1 83 ? -9.868 7.157 8.500 1.00 81.00 83 ARG A CA 1
ATOM 675 C C . ARG A 1 83 ? -11.305 7.635 8.287 1.00 81.00 83 ARG A C 1
ATOM 677 O O . ARG A 1 83 ? -11.722 8.565 8.968 1.00 81.00 83 ARG A O 1
ATOM 684 N N . ALA A 1 84 ? -12.004 7.081 7.298 1.00 73.12 84 ALA A N 1
ATOM 685 C CA . ALA A 1 84 ? -13.355 7.490 6.919 1.00 73.12 84 ALA A CA 1
ATOM 686 C C . ALA A 1 84 ? -14.461 6.661 7.598 1.00 73.12 84 ALA A C 1
ATOM 688 O O . ALA A 1 84 ? -15.632 7.010 7.459 1.00 73.12 84 ALA A O 1
ATOM 689 N N . GLY A 1 85 ? -14.101 5.573 8.287 1.00 55.81 85 GLY A N 1
ATOM 690 C CA . GLY A 1 85 ? -14.998 4.753 9.109 1.00 55.81 85 GLY A CA 1
ATOM 691 C C . GLY A 1 85 ? -14.686 4.897 10.587 1.00 55.81 85 GLY A C 1
ATOM 692 O O . GLY A 1 85 ? -15.619 4.665 11.382 1.00 55.81 85 GLY A O 1
#

pLDDT: mean 79.49, std 18.26, range [37.09, 95.56]

Foldseek 3Di:
DPPLPPDPLLQVLQVVLLVVVVVCVVVVHDDDLVNLVVLLVVLQVQLVDDPVPPPPPPDDPNRHSSSSNSNSVNSVVVSVVVVVD

Sequence (85 aa):
MDETHDDPTYQAGYDTMMRLHAEALRRGWRVPPRRIAQEILWLEHSASAPAGKTLAMLERPLYSPGWYRGRAAALREILRRERAG

Radius of gyration: 13.8 Å; chains: 1; bounding box: 38×24×36 Å

Secondary structure (DSSP, 8-state):
--TTS--HHHHHHHHHHHHHHHHHHHTT----HHHHHHHHHHHHHHHHS-TTS-TT-SS-TT-SHHHHHHHHHHHHHHHHHHHH-